Protein AF-A0A1F4X238-F1 (afdb_monomer_lite)

Secondary structure (DSSP, 8-state):
-HHHHHHHHHHHHHSTT-HHHHHHHHHHHHHHHHHHHHHHHHHHHHHHHHHHHHH-HHHHHHHHHHHH----TT------PPPTTTHHHHHHHGGG-

Radius of gyration: 29.57 Å; chains: 1; bounding box: 70×33×71 Å

Sequence (97 aa):
MLLGAVFFSFTFFGGDFGFVRIWNLHQKKGELELESKKLQVQIIDLQVEKERLLNDKTYIEKLAREKFGMVKEGEKVYQFVPTPEDSASTSKSELQK

Structure (mmCIF, N/CA/C/O backbone):
data_AF-A0A1F4X238-F1
#
_entry.id   AF-A0A1F4X238-F1
#
loop_
_atom_site.group_PDB
_atom_site.id
_atom_site.type_symbol
_atom_site.label_atom_id
_atom_site.label_alt_id
_atom_site.label_comp_id
_atom_site.label_asym_id
_atom_site.label_entity_id
_atom_site.label_seq_id
_atom_site.pdbx_PDB_ins_code
_atom_site.Cartn_x
_atom_site.Cartn_y
_atom_site.Cartn_z
_atom_site.occupancy
_atom_site.B_iso_or_equiv
_atom_site.auth_seq_id
_atom_site.auth_comp_id
_atom_site.auth_asym_id
_atom_site.auth_atom_id
_atom_site.pdbx_PDB_model_num
ATOM 1 N N . MET A 1 1 ? 35.407 -12.966 -43.913 1.00 70.69 1 MET A N 1
ATOM 2 C CA . MET A 1 1 ? 34.577 -11.760 -43.678 1.00 70.69 1 MET A CA 1
ATOM 3 C C . MET A 1 1 ? 33.156 -12.082 -43.217 1.00 70.69 1 MET A C 1
ATOM 5 O O . MET A 1 1 ? 32.751 -11.521 -42.211 1.00 70.69 1 MET A O 1
ATOM 9 N N . LEU A 1 2 ? 32.434 -13.020 -43.847 1.00 80.81 2 LEU A N 1
ATOM 10 C CA . LEU A 1 2 ? 31.077 -13.433 -43.430 1.00 80.81 2 LEU A CA 1
ATOM 11 C C . LEU A 1 2 ? 30.959 -13.865 -41.952 1.00 80.81 2 LEU A C 1
ATOM 13 O O . LEU A 1 2 ? 30.081 -13.382 -41.250 1.00 80.81 2 LEU A O 1
ATOM 17 N N . LEU A 1 3 ? 31.885 -14.688 -41.447 1.00 80.50 3 LEU A N 1
ATOM 18 C CA . LEU A 1 3 ? 31.911 -15.110 -40.034 1.00 80.50 3 LEU A CA 1
ATOM 19 C C . LEU A 1 3 ? 32.077 -13.944 -39.045 1.00 80.50 3 LEU A C 1
ATOM 21 O O . LEU A 1 3 ? 31.447 -13.932 -37.9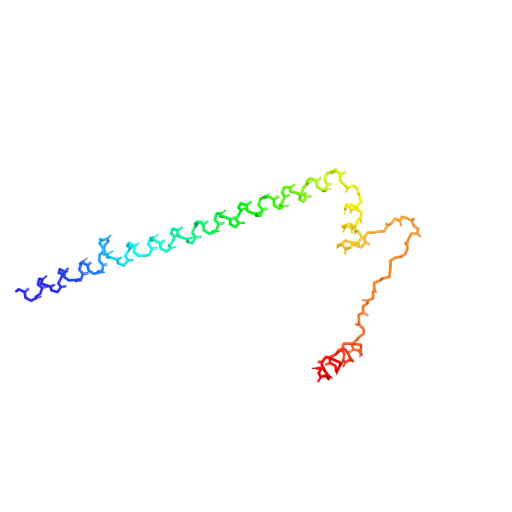93 1.00 80.50 3 LEU A O 1
ATOM 25 N N . GLY A 1 4 ? 32.883 -12.942 -39.405 1.00 85.06 4 GLY A N 1
ATOM 26 C CA . GLY A 1 4 ? 33.066 -11.741 -38.590 1.00 85.06 4 GLY A CA 1
ATOM 27 C C . GLY A 1 4 ? 31.802 -10.888 -38.544 1.00 85.06 4 GLY A C 1
ATOM 28 O O . GLY A 1 4 ? 31.427 -10.422 -37.478 1.00 85.06 4 GLY A O 1
ATOM 29 N N . ALA A 1 5 ? 31.100 -10.750 -39.673 1.00 85.94 5 ALA A N 1
ATOM 30 C CA . ALA A 1 5 ? 29.839 -10.013 -39.745 1.00 85.94 5 ALA A CA 1
ATOM 31 C C . ALA A 1 5 ? 28.718 -10.693 -38.941 1.00 85.94 5 ALA A C 1
ATOM 33 O O . ALA A 1 5 ? 27.958 -10.013 -38.257 1.00 85.94 5 ALA A O 1
ATOM 34 N N . VAL A 1 6 ? 28.653 -12.028 -38.958 1.00 86.12 6 VAL A N 1
ATOM 35 C CA . VAL A 1 6 ? 27.704 -12.797 -38.135 1.00 86.12 6 VAL A CA 1
ATOM 36 C C . VAL A 1 6 ? 28.023 -12.646 -36.646 1.00 86.12 6 VAL A C 1
ATOM 38 O O . VAL A 1 6 ? 27.119 -12.399 -35.855 1.00 86.12 6 VAL A O 1
ATOM 41 N N . PHE A 1 7 ? 29.301 -12.710 -36.260 1.00 84.19 7 PHE A N 1
ATOM 42 C CA . PHE A 1 7 ? 29.723 -12.494 -34.873 1.00 84.19 7 PHE A CA 1
ATOM 43 C C . PHE A 1 7 ? 29.422 -11.066 -34.385 1.00 84.19 7 PHE A C 1
ATOM 45 O O . PHE A 1 7 ? 28.941 -10.879 -33.267 1.00 84.19 7 PHE A O 1
ATOM 52 N N . PHE A 1 8 ? 29.631 -10.060 -35.240 1.00 80.12 8 PHE A N 1
ATOM 53 C CA . PHE A 1 8 ? 29.316 -8.661 -34.939 1.00 80.12 8 PHE A CA 1
ATOM 54 C C . PHE A 1 8 ? 27.805 -8.413 -34.856 1.00 80.12 8 PHE A C 1
ATOM 56 O O . PHE A 1 8 ? 27.334 -7.717 -33.965 1.00 80.12 8 PHE A O 1
ATOM 63 N N . SER A 1 9 ? 27.024 -9.018 -35.752 1.00 78.38 9 SER A N 1
ATOM 64 C CA . SER A 1 9 ? 25.562 -8.937 -35.726 1.00 78.38 9 SER A CA 1
ATOM 65 C C . SER A 1 9 ? 24.993 -9.614 -34.476 1.00 78.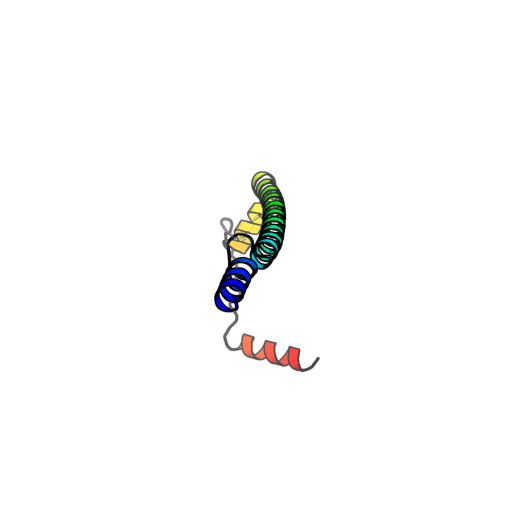38 9 SER A C 1
ATOM 67 O O . SER A 1 9 ? 24.147 -9.037 -33.798 1.00 78.38 9 SER A O 1
ATOM 69 N N . PHE A 1 10 ? 25.520 -10.782 -34.100 1.00 77.69 10 PHE A N 1
ATOM 70 C CA . PHE A 1 10 ? 25.121 -11.484 -32.883 1.00 77.69 10 PHE A CA 1
ATOM 71 C C . PHE A 1 10 ? 25.454 -10.689 -31.614 1.00 77.69 10 PHE A C 1
ATOM 73 O O . PHE A 1 10 ? 24.613 -10.566 -30.728 1.00 77.69 10 PHE A O 1
ATOM 80 N N . THR A 1 11 ? 26.642 -10.087 -31.532 1.00 73.56 11 THR A N 1
ATOM 81 C CA . THR A 1 11 ? 27.029 -9.254 -30.379 1.00 73.56 11 THR A CA 1
ATOM 82 C C . THR A 1 11 ? 26.263 -7.929 -30.319 1.00 73.56 11 THR A C 1
ATOM 84 O O . THR A 1 11 ? 25.930 -7.478 -29.225 1.00 73.56 11 THR A O 1
ATOM 87 N N . PHE A 1 12 ? 25.905 -7.337 -31.462 1.00 70.31 12 PHE A N 1
ATOM 88 C CA . PHE A 1 12 ? 25.130 -6.093 -31.517 1.00 70.31 12 PHE A CA 1
ATOM 89 C C . PHE A 1 12 ? 23.644 -6.288 -31.175 1.00 70.31 12 PHE A C 1
ATOM 91 O O . PHE A 1 12 ? 23.047 -5.452 -30.498 1.00 70.31 12 PHE A O 1
ATOM 98 N N . PHE A 1 13 ? 23.041 -7.399 -31.605 1.00 67.38 13 PHE A N 1
ATOM 99 C CA . PHE A 1 13 ? 21.638 -7.700 -31.305 1.00 67.38 13 PHE A CA 1
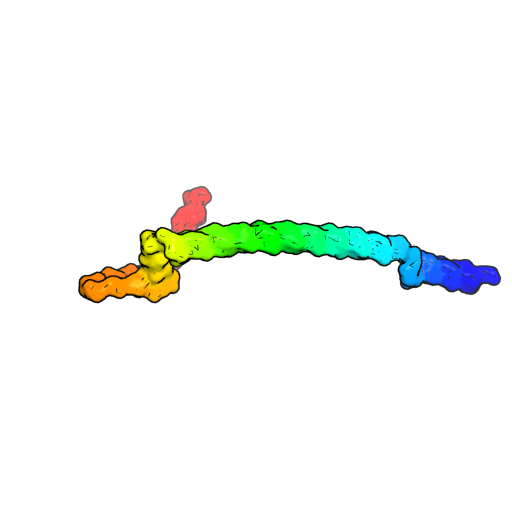ATOM 100 C C . PHE A 1 13 ? 21.442 -8.436 -29.970 1.00 67.38 13 PHE A C 1
ATOM 102 O O . PHE A 1 13 ? 20.420 -8.226 -29.319 1.00 67.38 13 PHE A O 1
ATOM 109 N N . GLY A 1 14 ? 22.395 -9.277 -29.552 1.00 63.94 14 GLY A N 1
ATOM 110 C CA . GLY A 1 14 ? 22.266 -10.174 -28.395 1.00 63.94 14 GLY A CA 1
ATOM 111 C C . GLY A 1 14 ? 23.184 -9.891 -27.199 1.00 63.94 14 GLY A C 1
ATOM 112 O O . GLY A 1 14 ? 23.022 -10.539 -26.170 1.00 63.94 14 GLY A O 1
ATOM 113 N N . GLY A 1 15 ? 24.145 -8.966 -27.298 1.00 64.44 15 GLY A N 1
ATOM 114 C CA . GLY A 1 15 ? 25.062 -8.629 -26.198 1.00 64.44 15 GLY A CA 1
ATOM 115 C C . GLY A 1 15 ? 24.517 -7.587 -25.209 1.00 64.44 15 GLY A C 1
ATOM 116 O O . GLY A 1 15 ? 23.497 -6.944 -25.455 1.00 64.44 15 GLY A O 1
ATOM 117 N N . ASP A 1 16 ? 25.252 -7.352 -24.112 1.00 60.59 16 ASP A N 1
ATOM 118 C CA . ASP A 1 16 ? 24.937 -6.402 -23.018 1.00 60.59 16 ASP A CA 1
ATOM 119 C C . ASP A 1 16 ? 24.687 -4.936 -23.449 1.00 60.59 16 ASP A C 1
ATOM 121 O O . ASP A 1 16 ? 24.196 -4.118 -22.660 1.00 60.59 16 ASP A O 1
ATOM 125 N N . PHE A 1 17 ? 24.992 -4.603 -24.707 1.00 62.53 17 PHE A N 1
ATOM 126 C CA . PHE A 1 17 ? 24.803 -3.291 -25.334 1.00 62.53 17 PHE A CA 1
ATOM 127 C C . PHE A 1 17 ? 23.656 -3.246 -26.365 1.00 62.53 17 PHE A C 1
ATOM 129 O O . PHE A 1 17 ? 23.476 -2.232 -27.037 1.00 62.53 17 PHE A O 1
ATOM 136 N N . GLY A 1 18 ? 22.871 -4.318 -26.505 1.00 71.56 18 GLY A N 1
ATOM 137 C CA . GLY A 1 18 ? 21.792 -4.407 -27.489 1.00 71.56 18 GLY A CA 1
ATOM 138 C C . GLY A 1 18 ? 20.541 -3.586 -27.143 1.00 71.56 18 GLY A C 1
ATOM 139 O O . GLY A 1 18 ? 20.171 -3.404 -25.981 1.00 71.56 18 GLY A O 1
ATOM 140 N N . PHE A 1 19 ? 19.827 -3.144 -28.182 1.00 75.00 19 PHE A N 1
ATOM 141 C CA . PHE A 1 19 ? 18.596 -2.340 -28.093 1.00 75.00 19 PHE A CA 1
ATOM 142 C C . PHE A 1 19 ? 17.477 -3.014 -27.272 1.00 75.00 19 PHE A C 1
ATOM 144 O O . PHE A 1 19 ? 16.722 -2.349 -26.565 1.00 75.00 19 PHE A O 1
ATOM 151 N N . VAL A 1 20 ? 17.407 -4.349 -27.281 1.00 80.69 20 VAL A N 1
ATOM 152 C CA . VAL A 1 20 ? 16.432 -5.130 -26.493 1.00 80.69 20 VAL A CA 1
ATOM 153 C C . VAL A 1 20 ? 16.586 -4.882 -24.990 1.00 80.69 20 VAL A C 1
ATOM 155 O O . VAL A 1 20 ? 15.595 -4.807 -24.261 1.00 80.69 20 VAL A O 1
ATOM 158 N N . ARG A 1 21 ? 17.821 -4.698 -24.512 1.00 81.75 21 ARG A N 1
ATOM 159 C CA . ARG A 1 21 ? 18.088 -4.413 -23.101 1.00 81.75 21 ARG A CA 1
ATOM 160 C C . ARG A 1 21 ? 17.551 -3.043 -22.708 1.00 81.75 21 ARG A C 1
ATOM 162 O O . ARG A 1 21 ? 16.908 -2.938 -21.669 1.00 81.75 21 ARG A O 1
ATOM 169 N N . ILE A 1 22 ? 17.751 -2.020 -23.544 1.00 85.19 22 ILE A N 1
ATOM 170 C CA . ILE A 1 22 ? 17.219 -0.676 -23.279 1.00 85.19 22 ILE A CA 1
ATOM 171 C C . ILE A 1 22 ? 15.689 -0.693 -23.223 1.00 85.19 22 ILE A C 1
ATOM 173 O O . ILE A 1 22 ? 15.106 -0.083 -22.330 1.00 85.19 22 ILE A O 1
ATOM 177 N N . TRP A 1 23 ? 15.049 -1.459 -24.112 1.00 86.88 23 TRP A N 1
ATOM 178 C CA . TRP A 1 23 ? 13.598 -1.623 -24.127 1.00 86.88 23 TRP A CA 1
ATOM 179 C C . TRP A 1 23 ? 13.090 -2.302 -22.852 1.00 86.88 23 TRP A C 1
ATOM 181 O O . TRP A 1 23 ? 12.169 -1.811 -22.205 1.00 86.88 23 TRP A O 1
ATOM 191 N N . ASN A 1 24 ? 13.734 -3.397 -22.440 1.00 87.50 24 ASN A N 1
ATOM 192 C CA . ASN A 1 24 ? 13.381 -4.103 -21.211 1.00 87.50 24 ASN A CA 1
ATOM 193 C C . ASN A 1 24 ? 13.591 -3.219 -19.968 1.00 87.50 24 ASN A C 1
ATOM 195 O O . ASN A 1 24 ? 12.742 -3.186 -19.083 1.00 87.50 24 ASN A O 1
ATOM 199 N N . LEU A 1 25 ? 14.681 -2.442 -19.912 1.00 88.31 25 LEU A N 1
ATOM 200 C CA . LEU A 1 25 ? 14.895 -1.474 -18.832 1.00 88.31 25 LEU A CA 1
ATOM 201 C C . LEU A 1 25 ? 13.804 -0.400 -18.800 1.00 88.31 25 LEU A C 1
ATOM 203 O O . LEU A 1 25 ? 13.358 -0.032 -17.717 1.00 88.31 25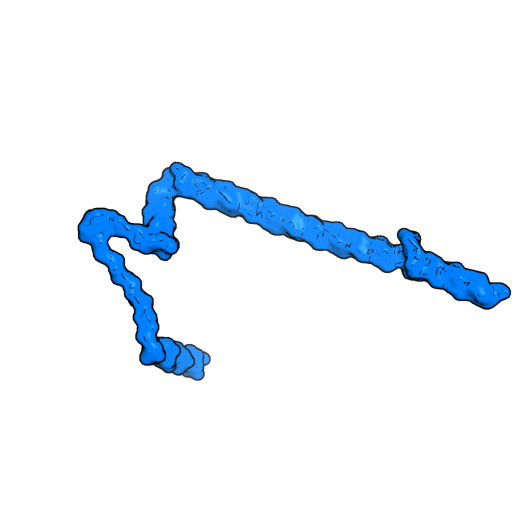 LEU A O 1
ATOM 207 N N . HIS A 1 26 ? 13.367 0.089 -19.961 1.00 91.62 26 HIS A N 1
ATOM 208 C CA . HIS A 1 26 ? 12.304 1.087 -20.035 1.00 91.62 26 HIS A CA 1
ATOM 209 C C . HIS A 1 26 ? 10.974 0.531 -19.511 1.00 91.62 26 HIS A C 1
ATOM 211 O O . HIS A 1 26 ? 10.317 1.181 -18.699 1.00 91.62 26 HIS A O 1
ATOM 217 N N . GLN A 1 27 ? 10.630 -0.703 -19.890 1.00 94.31 27 GLN A N 1
ATOM 218 C CA . GLN A 1 27 ? 9.429 -1.379 -19.396 1.00 94.31 27 GLN A CA 1
ATOM 219 C C . GLN A 1 27 ? 9.494 -1.642 -17.890 1.00 94.31 27 GLN A C 1
ATOM 221 O O . GLN A 1 27 ? 8.567 -1.283 -17.171 1.00 94.31 27 GLN A O 1
ATOM 226 N N . LYS A 1 28 ? 10.618 -2.174 -17.392 1.00 93.69 28 LYS A N 1
ATOM 227 C CA . LYS A 1 28 ? 10.829 -2.393 -15.952 1.00 93.69 28 LYS A CA 1
ATOM 228 C C . LYS A 1 28 ? 10.740 -1.102 -15.150 1.00 93.69 28 LYS A C 1
ATOM 230 O O . LYS A 1 28 ? 10.192 -1.097 -14.055 1.00 93.69 28 LYS A O 1
ATOM 235 N N . LYS A 1 29 ? 11.270 0.000 -15.686 1.00 95.44 29 LYS A N 1
ATOM 236 C CA . LYS A 1 29 ? 11.144 1.315 -15.056 1.00 95.44 29 LYS A CA 1
ATOM 237 C C . LYS A 1 29 ? 9.673 1.724 -14.946 1.00 95.44 29 LYS A C 1
ATOM 239 O O . LYS A 1 29 ? 9.253 2.130 -13.869 1.00 95.44 29 LYS A O 1
ATOM 244 N N . GLY A 1 30 ? 8.900 1.584 -16.023 1.00 96.31 30 GLY A N 1
ATOM 245 C CA . GLY A 1 30 ? 7.467 1.887 -16.011 1.00 96.31 30 GLY A CA 1
ATOM 246 C C . GLY A 1 30 ? 6.685 1.025 -15.017 1.00 96.31 30 GLY A C 1
ATOM 247 O O . GLY A 1 30 ? 5.856 1.541 -14.272 1.00 96.31 30 GLY A O 1
ATOM 248 N N . GLU A 1 31 ? 6.990 -0.270 -14.949 1.00 96.69 31 GLU A N 1
ATOM 249 C CA . GLU A 1 31 ? 6.383 -1.197 -13.990 1.00 96.69 31 GLU A CA 1
ATOM 250 C C . GLU A 1 31 ? 6.687 -0.802 -12.538 1.00 96.69 31 GLU A C 1
ATOM 252 O O . GLU A 1 31 ? 5.767 -0.664 -11.733 1.00 96.69 31 GLU A O 1
ATOM 257 N N . LEU A 1 32 ? 7.953 -0.509 -12.224 1.00 96.12 32 LEU A N 1
ATOM 258 C CA . LEU A 1 32 ? 8.368 -0.047 -10.895 1.00 96.12 32 LEU A CA 1
ATOM 259 C C . LEU A 1 32 ? 7.730 1.295 -10.515 1.00 96.12 32 LEU A C 1
ATOM 261 O O . LEU A 1 32 ? 7.361 1.507 -9.361 1.00 96.12 32 LEU A O 1
ATOM 265 N N . GLU A 1 33 ? 7.580 2.218 -11.467 1.00 97.06 33 GLU A N 1
ATOM 266 C CA . GLU A 1 33 ? 6.895 3.491 -11.226 1.00 97.06 33 GLU A CA 1
ATOM 267 C C . GLU A 1 33 ? 5.405 3.289 -10.925 1.00 97.06 33 GLU A C 1
ATOM 269 O O . GLU A 1 33 ? 4.865 3.936 -10.022 1.00 97.06 33 GLU A O 1
ATOM 274 N N . LEU A 1 34 ? 4.735 2.383 -11.641 1.00 97.69 34 LEU A N 1
ATOM 275 C CA . LEU A 1 34 ? 3.341 2.026 -11.374 1.00 97.69 34 LEU A CA 1
ATOM 276 C C . LEU A 1 34 ? 3.185 1.347 -10.013 1.00 97.69 34 LEU A C 1
ATOM 278 O O . LEU A 1 34 ? 2.279 1.700 -9.255 1.00 97.69 34 LEU A O 1
ATOM 282 N N . GLU A 1 35 ? 4.076 0.418 -9.676 1.00 97.25 35 GLU A N 1
ATOM 283 C CA . GLU A 1 35 ? 4.079 -0.253 -8.379 1.00 97.25 35 GLU A CA 1
ATOM 284 C C . GLU A 1 35 ? 4.309 0.742 -7.236 1.00 97.25 35 GLU A C 1
ATOM 286 O O . GLU A 1 35 ? 3.563 0.742 -6.257 1.00 97.25 35 GLU A O 1
ATOM 291 N N . SER A 1 36 ? 5.260 1.665 -7.396 1.00 97.19 36 SER A N 1
ATOM 292 C CA . SER A 1 36 ? 5.512 2.738 -6.432 1.00 97.19 36 SER A CA 1
ATOM 293 C C . SER A 1 36 ? 4.274 3.609 -6.216 1.00 97.19 36 SER A C 1
ATOM 295 O O . SER A 1 36 ? 3.873 3.844 -5.076 1.00 97.19 36 SER A O 1
ATOM 297 N N . LYS A 1 37 ? 3.593 4.027 -7.293 1.00 97.88 37 LYS A N 1
ATOM 298 C CA . LYS A 1 37 ? 2.333 4.781 -7.183 1.00 97.88 37 LYS A CA 1
ATOM 299 C C . LYS A 1 37 ? 1.248 3.977 -6.468 1.00 97.88 37 LYS A C 1
ATOM 301 O O . LYS A 1 37 ? 0.569 4.511 -5.595 1.00 97.88 37 LYS A O 1
ATOM 306 N N . LYS A 1 38 ? 1.103 2.691 -6.795 1.00 98.06 38 LYS A N 1
ATOM 307 C CA . LYS A 1 38 ? 0.134 1.797 -6.146 1.00 98.06 38 LYS A CA 1
ATOM 308 C C . LYS A 1 38 ? 0.412 1.660 -4.645 1.00 98.06 38 LYS A C 1
ATOM 310 O O . LYS A 1 38 ? -0.525 1.649 -3.850 1.00 98.06 38 LYS A O 1
ATOM 315 N N . LEU A 1 39 ? 1.678 1.543 -4.253 1.00 97.38 39 LEU A N 1
ATOM 316 C CA . LEU A 1 39 ? 2.088 1.474 -2.850 1.00 97.38 39 LEU A CA 1
ATOM 317 C C . LEU A 1 39 ? 1.834 2.796 -2.121 1.00 97.38 39 LEU A C 1
ATOM 319 O O . LEU A 1 39 ? 1.346 2.777 -0.997 1.00 97.38 39 LEU A O 1
ATOM 323 N N . GLN A 1 40 ? 2.089 3.938 -2.760 1.00 97.81 40 GLN A N 1
ATOM 324 C CA . GLN A 1 40 ? 1.790 5.250 -2.177 1.00 97.81 40 GLN A CA 1
ATOM 325 C C . GLN A 1 40 ? 0.296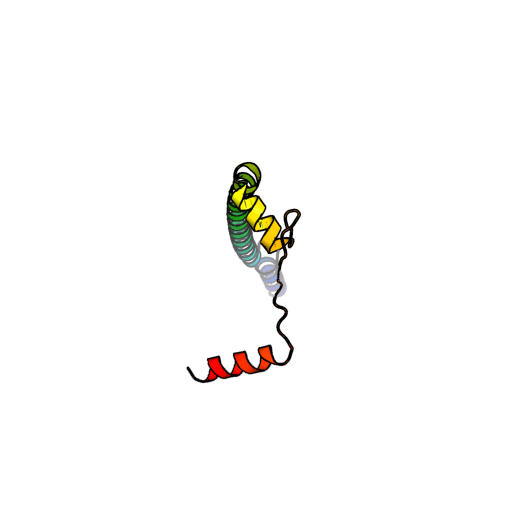 5.423 -1.884 1.00 97.81 40 GLN A C 1
ATOM 327 O O . GLN A 1 40 ? -0.057 5.876 -0.799 1.00 97.81 40 GLN A O 1
ATOM 332 N N . VAL A 1 41 ? -0.579 5.012 -2.808 1.00 98.00 41 VAL A N 1
ATOM 333 C CA . VAL A 1 41 ? -2.034 5.029 -2.579 1.00 98.00 41 VAL A CA 1
ATOM 334 C C . VAL A 1 41 ? -2.409 4.126 -1.403 1.00 98.00 41 VAL A C 1
ATOM 336 O O . VAL A 1 41 ? -3.079 4.584 -0.484 1.00 98.00 41 VAL A O 1
ATOM 339 N N . GLN A 1 42 ? -1.891 2.894 -1.357 1.00 97.56 42 GLN A N 1
ATOM 340 C CA . GLN A 1 42 ? -2.138 1.984 -0.230 1.00 97.56 42 GLN A CA 1
ATOM 341 C C . GLN A 1 42 ? -1.680 2.570 1.108 1.00 97.56 42 GLN A C 1
ATOM 343 O O . GLN A 1 42 ? -2.371 2.423 2.109 1.00 97.56 42 GLN A O 1
ATOM 348 N N . ILE A 1 43 ? -0.531 3.247 1.137 1.00 97.69 43 ILE A N 1
ATOM 349 C CA . ILE A 1 43 ? -0.025 3.917 2.337 1.00 97.69 43 ILE A CA 1
ATOM 350 C C . ILE A 1 43 ? -0.996 5.005 2.809 1.00 97.69 43 ILE A C 1
ATOM 352 O O . ILE A 1 43 ? -1.223 5.122 4.013 1.00 97.69 43 ILE A O 1
ATOM 356 N N . ILE A 1 44 ? -1.560 5.798 1.894 1.00 97.62 44 ILE A N 1
ATOM 357 C CA . ILE A 1 44 ? -2.546 6.834 2.231 1.00 97.62 44 ILE A CA 1
ATOM 358 C C . ILE A 1 44 ? -3.820 6.185 2.781 1.00 97.62 44 ILE A C 1
ATOM 360 O O . ILE A 1 44 ? -4.286 6.573 3.851 1.00 97.62 44 ILE A O 1
ATOM 364 N N . ASP A 1 45 ? -4.336 5.158 2.106 1.00 97.19 45 ASP A N 1
ATOM 365 C CA . ASP A 1 45 ? -5.544 4.446 2.531 1.00 97.19 45 ASP A CA 1
ATOM 366 C C . ASP A 1 45 ? -5.371 3.821 3.924 1.00 97.19 45 ASP A C 1
ATOM 368 O O . ASP A 1 45 ? -6.223 3.987 4.799 1.00 97.19 45 ASP A O 1
ATOM 372 N N . LEU A 1 46 ? -4.227 3.174 4.166 1.00 96.56 46 LEU A N 1
ATOM 373 C CA . LEU A 1 46 ? -3.867 2.592 5.461 1.00 96.56 46 LEU A CA 1
ATOM 374 C C . LEU A 1 46 ? -3.734 3.651 6.557 1.00 96.56 46 LEU A C 1
ATOM 376 O O . LEU A 1 46 ? -4.109 3.397 7.700 1.00 96.56 46 LEU A O 1
ATOM 380 N N . GLN A 1 47 ? -3.203 4.834 6.241 1.00 96.62 47 GLN A N 1
ATOM 381 C CA . GLN A 1 47 ? -3.128 5.931 7.206 1.00 96.62 47 GLN A CA 1
ATOM 382 C C . GLN A 1 47 ? -4.520 6.431 7.588 1.00 96.62 47 GLN A C 1
ATOM 384 O O . GLN A 1 47 ? -4.804 6.572 8.776 1.00 96.62 47 GLN A O 1
ATOM 389 N N . VAL A 1 48 ? -5.406 6.616 6.608 1.00 95.50 48 VAL A N 1
ATOM 390 C CA . VAL A 1 48 ? -6.798 7.008 6.860 1.00 95.50 48 VAL A CA 1
ATOM 391 C C . VAL A 1 48 ? -7.524 5.943 7.682 1.00 95.50 48 VAL A C 1
ATOM 393 O O . VAL A 1 48 ? -8.224 6.270 8.641 1.00 95.50 48 VAL A O 1
ATOM 396 N N . GLU A 1 49 ? -7.354 4.662 7.352 1.00 93.69 49 GLU A N 1
ATOM 397 C CA . GLU A 1 49 ? -7.949 3.570 8.124 1.00 93.69 49 GLU A CA 1
ATOM 398 C C . GLU A 1 49 ? -7.407 3.535 9.557 1.00 93.69 49 GLU A C 1
ATOM 400 O O . GLU A 1 49 ? -8.184 3.426 10.508 1.00 93.69 49 GLU A O 1
ATOM 405 N N . LYS A 1 50 ? -6.093 3.705 9.733 1.00 94.75 50 LYS A N 1
ATOM 406 C CA . LYS A 1 50 ? -5.460 3.803 11.050 1.00 94.75 50 LYS A CA 1
ATOM 407 C C . LYS A 1 50 ? -6.035 4.960 11.867 1.00 94.75 50 LYS A C 1
ATOM 409 O O . LYS A 1 50 ? -6.337 4.770 13.042 1.00 94.75 50 LYS A O 1
ATOM 414 N N . GLU A 1 51 ? -6.196 6.143 11.282 1.00 94.44 51 GLU A N 1
ATOM 415 C CA . GLU A 1 51 ? -6.780 7.292 11.983 1.00 94.44 51 GLU A CA 1
ATOM 416 C C . GLU A 1 51 ? -8.219 7.025 12.428 1.00 94.44 51 GLU A C 1
ATOM 418 O O . GLU A 1 51 ? -8.575 7.341 13.565 1.00 94.44 51 GLU A O 1
ATOM 423 N N . ARG A 1 52 ? -9.029 6.387 11.574 1.00 93.00 52 ARG A N 1
ATOM 424 C CA . ARG A 1 52 ? -10.399 5.979 11.922 1.00 93.00 52 ARG A CA 1
ATOM 425 C C . ARG A 1 52 ? -10.410 4.957 13.055 1.00 93.00 52 ARG A C 1
ATOM 427 O O . ARG A 1 52 ? -11.176 5.102 13.997 1.00 93.00 52 ARG A O 1
ATOM 434 N N . LEU A 1 53 ? -9.526 3.964 13.012 1.00 91.50 53 LEU A N 1
ATOM 435 C CA . LEU A 1 53 ? -9.392 2.960 14.072 1.00 91.50 53 LEU A CA 1
ATOM 436 C C . LEU A 1 53 ? -8.938 3.545 15.413 1.00 91.50 53 LEU A C 1
ATOM 438 O O . LEU A 1 53 ? -9.249 2.972 16.450 1.00 91.50 53 LEU A O 1
ATOM 442 N N . LEU A 1 54 ? -8.183 4.644 15.414 1.00 90.12 54 LEU A N 1
ATOM 443 C CA . LEU A 1 54 ? -7.710 5.273 16.649 1.00 90.12 54 LEU A CA 1
ATOM 444 C C . LEU A 1 54 ? -8.728 6.250 17.238 1.00 90.12 54 LEU A C 1
ATOM 446 O O . LEU A 1 54 ? -8.876 6.316 18.458 1.00 90.12 54 LEU A O 1
ATOM 450 N N . ASN A 1 55 ? -9.417 7.008 16.384 1.00 92.44 55 ASN A N 1
ATOM 451 C CA . ASN A 1 55 ? -10.201 8.161 16.820 1.00 92.44 55 ASN A CA 1
ATOM 452 C C . ASN A 1 55 ? -11.722 7.970 16.692 1.00 92.44 55 ASN A C 1
ATOM 454 O O . ASN A 1 55 ? -12.471 8.690 17.351 1.00 92.44 55 ASN A O 1
ATOM 458 N N . ASP A 1 56 ? -12.204 7.010 15.896 1.00 93.56 56 ASP A N 1
ATOM 459 C CA . ASP A 1 56 ? -13.636 6.791 15.654 1.00 93.56 56 ASP A CA 1
ATOM 460 C C . ASP A 1 56 ? -14.134 5.491 16.305 1.00 93.56 56 ASP A C 1
ATOM 462 O O . ASP A 1 56 ? -14.058 4.393 15.750 1.00 93.56 56 ASP A O 1
ATOM 466 N N . LYS A 1 57 ? -14.718 5.625 17.501 1.00 91.81 57 LYS A N 1
ATOM 467 C CA . LYS A 1 57 ? -15.309 4.496 18.240 1.00 91.81 57 LYS A CA 1
ATOM 468 C C . LYS A 1 57 ? -16.451 3.814 17.484 1.00 91.81 57 LYS A C 1
ATOM 470 O O . LYS A 1 57 ? -16.630 2.607 17.620 1.00 91.81 57 LYS A O 1
ATOM 475 N N . THR A 1 58 ? -17.212 4.566 16.697 1.00 92.88 58 THR A N 1
ATOM 476 C CA . THR A 1 58 ? -18.335 4.054 15.899 1.00 92.88 58 THR A CA 1
ATOM 477 C C . THR A 1 58 ? -17.829 3.154 14.782 1.00 92.88 58 THR A C 1
ATOM 479 O O . THR A 1 58 ? -18.383 2.080 14.552 1.00 92.88 58 THR A O 1
ATOM 482 N N . TYR A 1 59 ? -16.739 3.562 14.125 1.00 92.44 59 TYR A N 1
ATOM 483 C CA . TYR A 1 59 ? -16.062 2.748 13.120 1.00 92.44 59 TYR A CA 1
ATOM 484 C C . TYR A 1 59 ? -15.534 1.437 13.717 1.00 92.44 59 TYR A C 1
ATOM 486 O O . TYR A 1 59 ? -15.755 0.373 13.139 1.00 92.44 59 TYR A O 1
ATOM 494 N N . ILE A 1 60 ? -14.912 1.490 14.900 1.00 92.62 60 ILE A N 1
ATOM 495 C CA . ILE A 1 60 ? -14.433 0.293 15.611 1.00 92.62 60 ILE A CA 1
ATOM 496 C C . ILE A 1 60 ? -15.596 -0.640 15.973 1.00 92.62 60 ILE A C 1
ATOM 498 O O . ILE A 1 60 ? -15.500 -1.841 15.734 1.00 92.62 60 ILE A O 1
ATOM 502 N N . GLU A 1 61 ? -16.701 -0.118 16.519 1.00 91.12 61 GLU A N 1
ATOM 503 C CA . GLU A 1 61 ? -17.875 -0.934 16.864 1.00 91.12 61 GLU A CA 1
ATOM 504 C C . GLU A 1 61 ? -18.479 -1.597 15.620 1.00 91.12 61 GLU A C 1
ATOM 506 O O . GLU A 1 61 ? -18.766 -2.795 15.637 1.00 91.12 61 GLU A O 1
ATOM 511 N N . LYS A 1 62 ? -18.612 -0.850 14.518 1.00 91.12 62 LYS A N 1
ATOM 512 C CA . LYS A 1 62 ? -19.071 -1.395 13.237 1.00 91.12 62 LYS A CA 1
ATOM 513 C C . LYS A 1 62 ? -18.156 -2.525 12.760 1.00 91.12 62 LYS A C 1
ATOM 515 O O . LYS A 1 62 ? -18.640 -3.603 12.430 1.00 91.12 62 LYS A O 1
ATOM 520 N N . LEU A 1 63 ? -16.841 -2.309 12.779 1.00 91.81 63 LEU A N 1
ATOM 521 C CA . LEU A 1 63 ? -15.855 -3.307 12.371 1.00 91.81 63 LEU A CA 1
ATOM 522 C C . LEU A 1 63 ? -15.902 -4.561 13.259 1.00 91.81 63 LEU A C 1
ATOM 524 O O . LEU A 1 63 ? -15.857 -5.678 12.746 1.00 9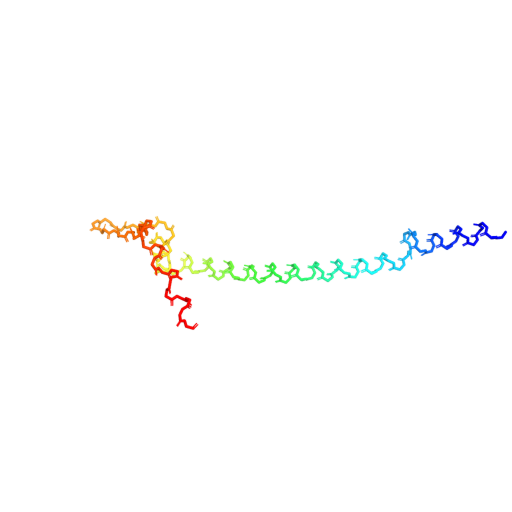1.81 63 LEU A O 1
ATOM 528 N N . ALA A 1 64 ? -16.026 -4.382 14.576 1.00 90.75 64 ALA A N 1
ATOM 529 C CA . ALA A 1 64 ? -16.145 -5.462 15.551 1.00 90.75 64 ALA A CA 1
ATOM 530 C C . ALA A 1 64 ? -17.397 -6.319 15.304 1.00 90.75 64 ALA A C 1
ATOM 532 O O . ALA A 1 64 ? -17.320 -7.548 15.329 1.00 90.75 64 ALA A O 1
ATOM 533 N N . ARG A 1 65 ? -18.534 -5.685 15.003 1.00 89.94 65 ARG A N 1
ATOM 534 C CA . ARG A 1 65 ? -19.794 -6.378 14.701 1.00 89.94 65 ARG A CA 1
ATOM 535 C C . ARG A 1 65 ? -19.761 -7.076 13.341 1.00 89.94 65 ARG A C 1
ATOM 537 O O . ARG A 1 65 ? -20.128 -8.241 13.255 1.00 89.94 65 ARG A O 1
ATOM 544 N N . GLU A 1 66 ? -19.303 -6.395 12.292 1.00 88.75 66 GLU A N 1
ATOM 545 C CA . GLU A 1 66 ? -19.371 -6.902 10.913 1.00 88.75 66 GLU A CA 1
ATOM 546 C C . GLU A 1 66 ? -18.278 -7.924 10.586 1.00 88.75 66 GLU A C 1
ATOM 548 O O . GLU A 1 66 ? -18.573 -8.962 9.998 1.00 88.75 66 GLU A O 1
ATOM 553 N N . LYS A 1 67 ? -17.016 -7.655 10.951 1.00 89.00 67 LYS A N 1
ATOM 554 C CA . LYS A 1 67 ? -15.900 -8.560 10.623 1.00 89.00 67 LYS A CA 1
ATOM 555 C C . LYS A 1 67 ? -15.693 -9.659 11.655 1.00 89.00 67 LYS A C 1
ATOM 557 O O . LYS A 1 67 ? -15.234 -10.737 11.292 1.00 89.00 67 LYS A O 1
ATOM 562 N N . PHE A 1 68 ? -15.989 -9.383 12.923 1.00 87.19 68 PHE A N 1
ATOM 563 C CA . PHE A 1 68 ? -15.668 -10.291 14.027 1.00 87.19 68 PHE A CA 1
ATOM 564 C C . PHE A 1 68 ? -16.900 -10.840 14.755 1.00 87.19 68 PHE A C 1
ATOM 566 O O . PHE A 1 68 ? -16.743 -11.677 15.638 1.00 87.19 68 PHE A O 1
ATOM 573 N N . GLY A 1 69 ? -18.115 -10.396 14.409 1.00 86.81 69 GLY A N 1
ATOM 574 C CA . GLY A 1 69 ? -19.347 -10.871 15.043 1.00 86.81 69 GLY A CA 1
ATOM 575 C C . GLY A 1 69 ? -19.454 -10.532 16.533 1.00 86.81 69 GLY A C 1
ATOM 576 O O . GLY A 1 69 ? -20.202 -11.190 17.252 1.00 86.81 69 GLY A O 1
ATOM 577 N N . MET A 1 70 ? -18.695 -9.544 17.021 1.00 89.12 70 MET A N 1
ATOM 578 C CA . MET A 1 70 ? -18.701 -9.178 18.437 1.00 89.12 70 MET A CA 1
ATOM 579 C C . MET A 1 70 ? -20.044 -8.558 18.838 1.00 89.12 70 MET A C 1
ATOM 581 O O . MET A 1 70 ? -20.613 -7.738 18.115 1.00 89.12 70 MET A O 1
ATOM 585 N N . VAL A 1 71 ? -20.520 -8.920 20.028 1.00 87.88 71 VAL A N 1
ATOM 586 C CA . VAL A 1 71 ? -21.773 -8.441 20.629 1.00 87.88 71 VAL A CA 1
ATOM 587 C C . VAL A 1 71 ? -21.520 -7.913 22.028 1.00 87.88 71 VAL A C 1
ATOM 589 O O . VAL A 1 71 ? -20.612 -8.383 22.712 1.00 87.88 71 VAL A O 1
ATOM 592 N N . LYS A 1 72 ? -22.311 -6.928 22.461 1.00 85.88 72 LYS A N 1
ATOM 593 C CA . LYS A 1 72 ? -22.291 -6.498 23.863 1.00 85.88 72 LYS A CA 1
ATOM 594 C C . LYS A 1 72 ? -23.056 -7.509 24.719 1.00 85.88 72 LYS A C 1
ATOM 596 O O . LYS A 1 72 ? -23.923 -8.232 24.227 1.00 85.88 72 LYS A O 1
ATOM 601 N N . GLU A 1 73 ? -22.745 -7.536 26.011 1.00 85.56 73 GLU A N 1
ATOM 602 C CA . GLU A 1 73 ? -23.449 -8.367 26.990 1.00 85.56 73 GLU A CA 1
ATOM 603 C C . GLU A 1 73 ? -24.967 -8.120 26.920 1.00 85.56 73 GLU A C 1
ATOM 605 O O . GLU A 1 73 ? -25.430 -6.985 27.038 1.00 85.56 73 GLU A O 1
ATOM 610 N N . GLY A 1 74 ? -25.739 -9.187 26.698 1.00 84.38 74 GLY A N 1
ATOM 611 C CA . GLY A 1 74 ? -27.200 -9.135 26.567 1.00 84.38 74 GLY A CA 1
ATOM 612 C C . GLY A 1 74 ? -27.749 -8.918 25.147 1.00 84.38 74 GLY A C 1
ATOM 613 O O . GLY A 1 74 ? -28.965 -8.986 24.966 1.00 84.38 74 GLY A O 1
ATOM 614 N N . GLU A 1 75 ? -26.907 -8.712 24.130 1.00 84.56 75 GLU A N 1
ATOM 615 C CA . GLU A 1 75 ? -27.332 -8.621 22.723 1.00 84.56 75 GLU A CA 1
ATOM 616 C C . GLU A 1 75 ? -27.312 -9.997 22.019 1.00 84.56 75 GLU A C 1
ATOM 618 O O . GLU A 1 75 ? -26.477 -10.852 22.310 1.00 84.56 75 GLU A O 1
ATOM 623 N N . LYS A 1 76 ? -28.221 -10.222 21.054 1.00 81.62 76 LYS A N 1
ATOM 624 C CA . LYS A 1 76 ? -28.261 -11.431 20.202 1.00 81.62 76 LYS A CA 1
ATOM 625 C C . LYS A 1 76 ? -28.009 -11.057 18.740 1.00 81.62 76 LYS A C 1
ATOM 627 O O . LYS A 1 76 ? -28.751 -10.247 18.189 1.00 81.62 76 LYS A O 1
ATOM 632 N N . VAL A 1 77 ? -27.005 -11.669 18.108 1.00 76.56 77 VAL A N 1
ATOM 633 C CA . VAL A 1 77 ? -26.738 -11.535 16.664 1.00 76.56 77 VAL A CA 1
ATOM 634 C C . VAL A 1 77 ? -27.365 -12.695 15.900 1.00 76.56 77 VAL A C 1
ATOM 636 O O . VAL A 1 77 ? -27.205 -13.854 16.273 1.00 76.56 77 VAL A O 1
ATOM 639 N N . TYR A 1 78 ? -28.066 -12.367 14.815 1.00 80.69 78 TYR A N 1
ATOM 640 C CA . TYR A 1 78 ? -28.622 -13.331 13.871 1.00 80.69 78 TYR A CA 1
ATOM 641 C C . TYR A 1 78 ? -27.771 -13.320 12.602 1.00 80.69 78 TYR A C 1
ATOM 643 O O . TYR A 1 78 ? -27.734 -12.316 11.892 1.00 80.69 78 TYR A O 1
ATOM 651 N N . GLN A 1 79 ? -27.084 -14.426 12.318 1.00 76.19 79 GLN A N 1
ATOM 652 C CA . GLN A 1 79 ? -26.385 -14.625 11.052 1.00 76.19 79 GLN A CA 1
ATOM 653 C C . GLN A 1 79 ? -27.260 -15.485 10.140 1.00 76.19 79 GLN A C 1
ATOM 655 O O . GLN A 1 79 ? -27.546 -16.640 10.450 1.00 76.19 79 GLN A O 1
ATOM 660 N N . PHE A 1 80 ? -27.706 -14.914 9.023 1.00 82.31 80 PHE A N 1
ATOM 661 C CA . PHE A 1 80 ? -28.476 -15.648 8.025 1.00 82.31 80 PHE A CA 1
ATOM 662 C C . PHE A 1 80 ? -27.516 -16.478 7.173 1.00 82.31 80 PHE A C 1
ATOM 664 O O . PHE A 1 80 ? -26.799 -15.944 6.328 1.00 82.31 80 PHE A O 1
ATOM 671 N N . VAL A 1 81 ? -27.472 -17.784 7.429 1.00 81.19 81 VAL A N 1
ATOM 672 C CA . VAL A 1 81 ? -26.773 -18.743 6.569 1.00 81.19 81 VAL A CA 1
ATOM 673 C C . VAL A 1 81 ? -27.747 -19.137 5.457 1.00 81.19 81 VAL A C 1
ATOM 675 O O . VAL A 1 81 ? -28.834 -19.614 5.785 1.00 81.19 81 VAL A O 1
ATOM 678 N N . PRO A 1 82 ? -27.426 -18.922 4.168 1.00 80.56 82 PRO A N 1
ATOM 679 C CA . PRO A 1 82 ? -28.309 -19.347 3.092 1.00 80.56 82 PRO A CA 1
ATOM 680 C C . PRO A 1 82 ? -28.422 -20.872 3.109 1.00 80.56 82 PRO A C 1
ATOM 682 O O . PRO A 1 82 ? -27.415 -21.585 3.071 1.00 80.56 82 PRO A O 1
ATOM 685 N N . THR A 1 83 ? -29.651 -21.373 3.180 1.00 76.00 83 THR A N 1
ATOM 686 C CA . THR A 1 83 ? -29.932 -22.804 3.042 1.00 76.00 83 THR A CA 1
ATOM 687 C C . THR A 1 83 ? -29.628 -23.207 1.592 1.00 76.00 83 THR A C 1
ATOM 689 O O . THR A 1 83 ? -29.846 -22.392 0.693 1.00 76.00 83 THR A O 1
ATOM 692 N N . PRO A 1 84 ? -29.158 -24.437 1.297 1.00 70.88 84 PRO A N 1
ATOM 693 C CA . PRO A 1 84 ? -28.903 -24.876 -0.083 1.00 70.88 84 PRO A CA 1
ATOM 694 C C . PRO A 1 84 ? -30.103 -24.724 -1.041 1.00 70.88 84 PRO A C 1
ATOM 696 O O . PRO A 1 84 ? -29.923 -24.673 -2.252 1.00 70.88 84 PRO A O 1
ATOM 699 N N . GLU A 1 85 ? -31.316 -24.623 -0.498 1.00 65.06 85 GLU A N 1
ATOM 700 C CA . GLU A 1 85 ? -32.571 -24.383 -1.220 1.00 65.06 85 GLU A CA 1
ATOM 701 C C . GLU A 1 85 ? -32.716 -22.913 -1.696 1.00 65.06 85 GLU A C 1
ATOM 703 O O . GLU A 1 85 ? -33.284 -22.652 -2.758 1.00 65.06 85 GLU A O 1
ATOM 708 N N . ASP A 1 86 ? -32.148 -21.943 -0.965 1.00 61.94 86 ASP A N 1
ATOM 709 C CA . ASP A 1 86 ? -32.296 -20.496 -1.215 1.00 61.94 86 ASP A CA 1
ATOM 710 C C . ASP A 1 86 ? -31.314 -19.961 -2.278 1.00 61.94 86 ASP A C 1
ATOM 712 O O . ASP A 1 86 ? -31.579 -18.967 -2.961 1.00 61.94 86 ASP A O 1
ATOM 716 N N . SER A 1 87 ? -30.178 -20.636 -2.481 1.00 59.00 87 SER A N 1
ATOM 717 C CA . SER A 1 87 ? -29.209 -20.289 -3.533 1.00 59.00 87 SER A CA 1
ATOM 718 C C . SER A 1 87 ? -29.681 -20.702 -4.935 1.00 59.00 87 SER A C 1
ATOM 720 O O . SER A 1 87 ? -29.285 -20.089 -5.929 1.00 59.00 87 SER A O 1
ATOM 722 N N . ALA A 1 88 ? -30.584 -21.684 -5.031 1.00 60.03 88 ALA A N 1
ATOM 723 C CA . ALA A 1 88 ? -31.161 -22.153 -6.291 1.00 60.03 88 ALA A CA 1
ATOM 724 C C . ALA A 1 88 ? -32.304 -21.262 -6.826 1.00 60.03 88 ALA A C 1
ATOM 726 O O . ALA A 1 88 ? -32.597 -21.295 -8.026 1.00 60.03 88 ALA A O 1
ATOM 727 N N . SER A 1 89 ? -32.946 -20.451 -5.976 1.00 58.94 89 SER A N 1
ATOM 728 C CA . SER A 1 89 ? -34.045 -19.553 -6.372 1.00 58.94 89 SER A CA 1
ATOM 729 C C . SER A 1 89 ? -33.555 -18.176 -6.847 1.00 58.94 89 SER A C 1
ATOM 731 O O . SER A 1 89 ? -34.141 -17.608 -7.769 1.00 58.94 89 SER A O 1
ATOM 733 N N . THR A 1 90 ? -32.427 -17.691 -6.316 1.00 57.97 90 THR A N 1
ATOM 734 C CA . THR A 1 90 ? -31.836 -16.386 -6.682 1.00 57.97 90 THR A CA 1
ATOM 735 C C . THR A 1 90 ? -31.220 -16.388 -8.094 1.00 57.97 90 THR A C 1
ATOM 737 O O . THR A 1 90 ? -31.286 -15.389 -8.806 1.00 57.97 90 THR A O 1
ATOM 740 N N . SER A 1 91 ? -30.716 -17.531 -8.581 1.00 58.81 91 SER A N 1
ATOM 741 C CA . SER A 1 91 ? -30.157 -17.648 -9.943 1.00 58.81 91 SER A CA 1
ATOM 742 C C . SER A 1 91 ? -31.212 -17.566 -11.063 1.00 58.81 91 SER A C 1
ATOM 744 O O . SER A 1 91 ? -30.869 -17.233 -12.197 1.00 58.81 91 SER A O 1
ATOM 746 N N . LYS A 1 92 ? -32.498 -17.836 -10.784 1.00 56.66 92 LYS A N 1
ATOM 747 C CA . LYS A 1 92 ? -33.561 -17.812 -11.810 1.00 56.66 92 LYS A CA 1
ATOM 748 C C . LYS A 1 92 ? -34.174 -16.426 -12.040 1.00 56.66 92 LYS A C 1
ATOM 750 O O . LYS A 1 92 ? -34.736 -16.209 -13.111 1.00 56.66 92 LYS A O 1
ATOM 755 N N . SER A 1 93 ? -34.067 -15.493 -11.090 1.00 57.84 93 SER A N 1
ATOM 756 C CA . SER A 1 93 ? -34.611 -14.132 -11.236 1.00 57.84 93 SER A CA 1
ATOM 757 C C . SER A 1 93 ? -33.715 -13.185 -12.039 1.00 57.84 93 SER A C 1
ATOM 759 O O . SER A 1 93 ? -34.223 -12.222 -12.606 1.00 57.84 93 SER A O 1
ATOM 761 N N . GLU A 1 94 ? -32.408 -13.449 -12.130 1.00 58.59 94 GLU A N 1
ATOM 762 C CA . GLU A 1 94 ? -31.489 -12.641 -12.952 1.00 58.59 94 GLU A CA 1
ATOM 763 C C . GLU A 1 94 ? -31.509 -13.015 -14.443 1.00 58.59 94 GLU A C 1
ATOM 765 O O . GLU A 1 94 ? -31.141 -12.198 -15.276 1.00 58.59 94 GLU A O 1
ATOM 770 N N . LEU A 1 95 ? -31.998 -14.207 -14.810 1.00 54.41 95 LEU A N 1
ATOM 771 C CA . LEU A 1 95 ? -32.053 -14.658 -16.209 1.00 54.41 95 LEU A CA 1
ATOM 772 C C . LEU A 1 95 ? -33.310 -14.193 -16.979 1.00 54.41 95 LEU A C 1
ATOM 774 O O . LEU A 1 95 ? -33.476 -14.549 -18.143 1.00 54.41 95 LEU A O 1
ATOM 778 N N . GLN A 1 96 ? -34.217 -13.452 -16.331 1.00 50.06 96 GLN A N 1
ATOM 779 C CA . GLN A 1 96 ? -35.465 -12.937 -16.925 1.00 50.06 96 GLN A CA 1
ATOM 780 C C . GLN A 1 96 ? -35.503 -11.404 -17.054 1.00 50.06 96 GLN A C 1
ATOM 782 O O . GLN A 1 96 ? -36.577 -10.838 -17.267 1.00 50.06 96 GLN A O 1
ATOM 787 N N . LYS A 1 97 ? -34.358 -10.725 -16.940 1.00 45.78 97 LYS A N 1
ATOM 788 C CA . LYS A 1 97 ? -34.243 -9.285 -17.196 1.00 45.78 97 LYS A CA 1
ATOM 789 C C . LYS A 1 97 ? -33.371 -8.981 -18.401 1.00 45.78 97 LYS A C 1
ATOM 791 O O . LYS A 1 97 ? -32.367 -9.698 -18.590 1.00 45.78 97 LYS A O 1
#

Foldseek 3Di:
DVVVVVVVVCCACPNPNHPVVVVVVVVVVVVVVVVVVVVVVVVVVVVVVVCCCVPPPPVVVCCCCPVVVDDDPPDDDDDDDDDPVRVVVVVVVVVVD

pLDDT: mean 82.87, std 13.53, range [45.78, 98.06]